Protein AF-A7AP77-F1 (afdb_monomer_lite)

Organism: Babesia bovis (NCBI:txid5865)

Foldseek 3Di:
DDDPPPPVVPPVVVVVVVVVCVVPPPDPPPDDDDPADDLVQLCVLLVHDLPDDLVSSVVSLVVQCVVQPVVVVHDPVSNVSSVNSNVVSVD

pLDDT: mean 82.83, std 16.06, range [51.34, 96.69]

Sequence (91 aa):
MPWPIVALACGTGVLLGRYMYRAVSKSKVLYGFEHKMSLSEACAILNVSATAPKDRIREHYKQLMMRNHPDNGGSTYLASKVNEAKDYLLK

InterPro domains:
  IPR001623 DnaJ domain [cd06257] (44-89)
  IPR036869 Chaperone J-domain superfamily [G3DSA:1.10.287.110] (29-91)
  IPR036869 Chaperone J-domain superfamily [SSF46565] (32-90)

Structure (mmCIF, N/CA/C/O backbone):
data_AF-A7AP77-F1
#
_entry.id   AF-A7AP77-F1
#
loop_
_atom_site.group_PDB
_atom_site.id
_atom_site.type_symbol
_atom_site.label_atom_id
_atom_site.label_alt_id
_atom_site.label_comp_id
_atom_site.label_asym_id
_atom_site.label_entity_id
_atom_site.label_seq_id
_atom_site.pdbx_PDB_ins_code
_atom_site.Cartn_x
_atom_site.Cartn_y
_atom_site.Cartn_z
_atom_site.occupancy
_atom_site.B_iso_or_equiv
_atom_site.auth_seq_id
_atom_site.auth_comp_id
_atom_site.auth_asym_id
_atom_site.auth_atom_id
_atom_site.pdbx_PDB_model_num
ATOM 1 N N . MET A 1 1 ? 3.171 65.089 11.536 1.00 54.72 1 MET A N 1
ATOM 2 C CA . MET A 1 1 ? 3.873 63.794 11.671 1.00 54.72 1 MET A CA 1
ATOM 3 C C . MET A 1 1 ? 2.912 62.666 11.298 1.00 5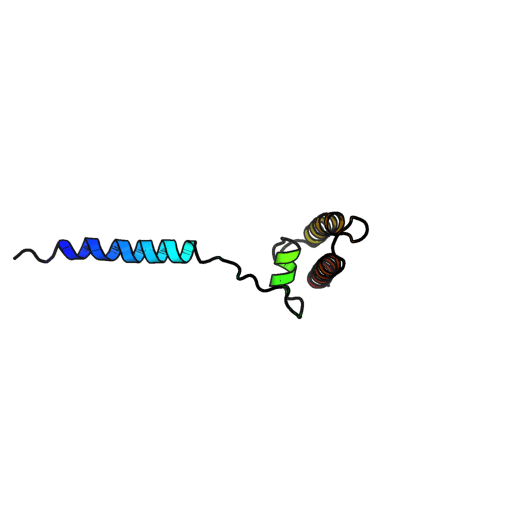4.72 1 MET A C 1
ATOM 5 O O . MET A 1 1 ? 2.017 62.405 12.091 1.00 54.72 1 MET A O 1
ATOM 9 N N . PRO A 1 2 ? 3.008 62.040 10.107 1.00 56.66 2 PRO A N 1
ATOM 10 C CA . PRO A 1 2 ? 2.082 60.987 9.697 1.00 56.66 2 PRO A CA 1
ATOM 11 C C . PRO A 1 2 ? 2.807 59.635 9.613 1.00 56.66 2 PRO A C 1
ATOM 13 O O . PRO A 1 2 ? 3.172 59.180 8.536 1.00 56.66 2 PRO A O 1
ATOM 16 N N . TRP A 1 3 ? 3.046 59.001 10.762 1.00 53.88 3 TRP A N 1
ATOM 17 C CA . TRP A 1 3 ? 3.620 57.649 10.839 1.00 53.88 3 TRP A CA 1
ATOM 18 C C . TRP A 1 3 ? 2.634 56.460 11.018 1.00 53.88 3 TRP A C 1
ATOM 20 O O . TRP A 1 3 ? 3.126 55.336 11.016 1.00 53.88 3 TRP A O 1
ATOM 30 N N . PRO A 1 4 ? 1.284 56.581 11.105 1.00 54.38 4 PRO A N 1
ATOM 31 C CA . PRO A 1 4 ? 0.453 55.396 11.374 1.00 54.38 4 PRO A CA 1
ATOM 32 C C . PRO A 1 4 ? -0.068 54.629 10.139 1.00 54.38 4 PRO A C 1
ATOM 34 O O . PRO A 1 4 ? -0.575 53.526 10.305 1.00 54.38 4 PRO A O 1
ATOM 37 N N . ILE A 1 5 ? 0.042 55.147 8.906 1.00 55.03 5 ILE A N 1
ATOM 38 C CA . ILE A 1 5 ? -0.619 54.522 7.732 1.00 55.03 5 ILE A CA 1
ATOM 39 C C . ILE A 1 5 ? 0.292 53.529 6.975 1.00 55.03 5 ILE A C 1
ATOM 41 O O . ILE A 1 5 ? -0.196 52.594 6.348 1.00 55.03 5 ILE A O 1
ATOM 45 N N . VAL A 1 6 ? 1.621 53.646 7.076 1.00 51.34 6 VAL A N 1
ATOM 46 C CA . VAL A 1 6 ? 2.557 52.842 6.255 1.00 51.34 6 VAL A CA 1
ATOM 47 C C . VAL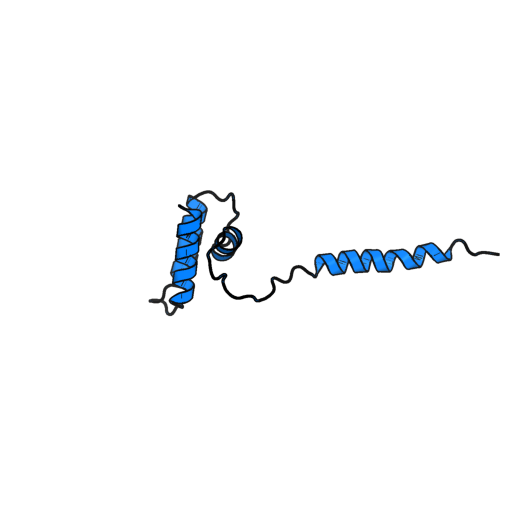 A 1 6 ? 2.782 51.414 6.799 1.00 51.34 6 VAL A C 1
ATOM 49 O O . VAL A 1 6 ? 3.166 50.520 6.049 1.00 51.34 6 VAL A O 1
ATOM 52 N N . ALA A 1 7 ? 2.479 51.134 8.072 1.00 51.53 7 ALA A N 1
ATOM 53 C CA . ALA A 1 7 ? 2.758 49.829 8.694 1.00 51.53 7 ALA A CA 1
ATOM 54 C C . ALA A 1 7 ? 1.837 48.679 8.224 1.00 51.53 7 ALA A C 1
ATOM 56 O O . ALA A 1 7 ? 2.193 47.507 8.344 1.00 51.53 7 ALA A O 1
ATOM 57 N N . LEU A 1 8 ? 0.665 48.994 7.664 1.00 53.88 8 LEU A N 1
ATOM 58 C CA . LEU A 1 8 ? -0.346 48.001 7.278 1.00 53.88 8 LEU A CA 1
ATOM 59 C C . LEU A 1 8 ? -0.030 47.301 5.940 1.00 53.88 8 LEU A C 1
ATOM 61 O O . LEU A 1 8 ? -0.551 46.221 5.671 1.00 53.88 8 LEU A O 1
ATOM 65 N N . ALA A 1 9 ? 0.868 47.868 5.128 1.00 52.88 9 ALA A N 1
ATOM 66 C CA . ALA A 1 9 ? 1.225 47.329 3.815 1.00 52.88 9 ALA A CA 1
ATOM 67 C C . ALA A 1 9 ? 2.340 46.261 3.855 1.00 52.88 9 ALA A C 1
ATOM 69 O O . ALA A 1 9 ? 2.438 45.450 2.939 1.00 52.88 9 ALA A O 1
ATOM 70 N N . CYS A 1 10 ? 3.155 46.201 4.914 1.00 55.91 10 CYS A N 1
ATOM 71 C CA . CYS A 1 10 ? 4.292 45.269 4.982 1.00 55.91 10 CYS A CA 1
ATOM 72 C C . CYS A 1 10 ? 3.923 43.874 5.528 1.00 55.91 10 CYS A C 1
ATOM 74 O O . CYS A 1 10 ? 4.615 42.896 5.247 1.00 55.91 10 CYS A O 1
ATOM 76 N N . GLY A 1 11 ? 2.838 43.751 6.303 1.00 55.19 11 GLY A N 1
ATOM 77 C CA . GLY A 1 11 ? 2.452 42.485 6.949 1.00 55.19 11 GLY A CA 1
ATOM 78 C C . GLY A 1 11 ? 1.746 41.481 6.028 1.00 55.19 11 GLY A C 1
ATOM 79 O O . GLY A 1 11 ? 1.824 40.270 6.243 1.00 55.19 11 GLY A O 1
ATOM 80 N N . THR A 1 12 ? 1.079 41.962 4.976 1.00 59.78 12 THR A N 1
ATOM 81 C CA . THR A 1 12 ? 0.263 41.132 4.072 1.00 59.78 12 THR A CA 1
ATOM 82 C C . THR A 1 12 ? 1.116 40.221 3.188 1.00 59.78 12 THR A C 1
ATOM 84 O O . THR A 1 12 ? 0.764 39.057 2.998 1.00 59.78 12 THR A O 1
ATOM 87 N N . GLY A 1 13 ? 2.280 40.696 2.729 1.00 61.34 13 GLY A N 1
ATOM 88 C CA . GLY A 1 13 ? 3.221 39.912 1.920 1.00 61.34 13 GLY A CA 1
ATOM 89 C C . GLY A 1 13 ? 3.811 38.705 2.659 1.00 61.34 13 GLY A C 1
ATOM 90 O O . GLY A 1 13 ? 3.972 37.639 2.069 1.00 61.34 13 GLY A O 1
ATOM 91 N N . VAL A 1 14 ? 4.054 38.819 3.970 1.00 68.38 14 VAL A N 1
ATOM 92 C CA . VAL A 1 14 ? 4.571 37.712 4.800 1.00 68.38 14 VAL A CA 1
ATOM 93 C C . VAL A 1 14 ? 3.495 36.656 5.059 1.00 68.38 14 VAL A C 1
ATOM 95 O O . VAL A 1 14 ? 3.784 35.458 5.051 1.00 68.38 14 VAL A O 1
ATOM 98 N N . LEU A 1 15 ? 2.244 37.079 5.265 1.00 69.00 15 LEU A N 1
ATOM 99 C CA . LEU A 1 15 ? 1.114 36.167 5.463 1.00 69.00 15 LEU A CA 1
ATOM 100 C C . LEU A 1 15 ? 0.766 35.411 4.179 1.00 69.00 15 LEU A C 1
ATOM 102 O O . LEU A 1 15 ? 0.594 34.193 4.227 1.00 69.00 15 LEU A O 1
ATOM 106 N N . LEU A 1 16 ? 0.742 36.103 3.037 1.00 74.00 16 LEU A N 1
ATOM 107 C CA . LEU A 1 16 ? 0.590 35.474 1.723 1.00 74.00 16 LEU A CA 1
ATOM 108 C C . LEU A 1 16 ? 1.769 34.551 1.414 1.00 74.00 16 LEU A C 1
ATOM 110 O O . LEU A 1 16 ? 1.547 33.415 1.010 1.00 74.00 16 LEU A O 1
ATOM 114 N N . GLY A 1 17 ? 3.002 34.976 1.697 1.00 75.12 17 GLY A N 1
ATOM 115 C CA . GLY A 1 17 ? 4.196 34.143 1.554 1.00 75.12 17 GLY A CA 1
ATOM 116 C C . GLY A 1 17 ? 4.131 32.866 2.396 1.00 75.12 17 GLY A C 1
ATOM 117 O O . GLY A 1 17 ? 4.384 31.783 1.877 1.00 75.12 17 GLY A O 1
ATOM 118 N N . ARG A 1 18 ? 3.706 32.947 3.667 1.00 71.00 18 ARG A N 1
ATOM 119 C CA . ARG A 1 18 ? 3.488 31.763 4.527 1.00 71.00 18 ARG A CA 1
ATOM 120 C C . ARG A 1 18 ? 2.336 30.888 4.044 1.00 71.00 18 ARG A C 1
ATOM 122 O O . ARG A 1 18 ? 2.457 29.666 4.108 1.00 71.00 18 ARG A O 1
ATOM 129 N N . TYR A 1 19 ? 1.237 31.478 3.580 1.00 73.12 19 TYR A N 1
ATOM 130 C CA . TYR A 1 19 ? 0.092 30.737 3.048 1.00 73.12 19 TYR A CA 1
ATOM 131 C C . TYR A 1 19 ? 0.470 29.972 1.773 1.00 73.12 19 TYR A C 1
ATOM 133 O O . TYR A 1 19 ? 0.223 28.770 1.680 1.00 73.12 19 TYR A O 1
ATOM 141 N N . MET A 1 20 ? 1.156 30.642 0.844 1.00 73.81 20 MET A N 1
ATOM 142 C CA . MET A 1 20 ? 1.650 30.068 -0.408 1.00 73.81 20 MET A CA 1
ATOM 143 C C . MET A 1 20 ? 2.731 29.014 -0.151 1.00 73.81 20 MET A C 1
ATOM 145 O O . MET A 1 20 ? 2.624 27.909 -0.674 1.00 73.81 20 MET A O 1
ATOM 149 N N . TYR A 1 21 ? 3.718 29.294 0.712 1.00 67.56 21 TYR A N 1
ATOM 150 C CA . TYR A 1 21 ? 4.759 28.327 1.081 1.00 67.56 21 TYR A CA 1
ATOM 151 C C . TYR A 1 21 ? 4.133 27.048 1.643 1.00 67.56 21 TYR A C 1
ATOM 153 O O . TYR A 1 21 ? 4.400 25.960 1.145 1.00 67.56 21 TYR A O 1
ATOM 161 N N . ARG A 1 22 ? 3.197 27.172 2.592 1.00 65.62 22 ARG A N 1
ATOM 162 C CA . ARG A 1 22 ? 2.517 26.019 3.199 1.00 65.62 22 ARG A CA 1
ATOM 163 C C . ARG A 1 22 ? 1.618 25.253 2.217 1.00 65.62 22 ARG A C 1
ATOM 165 O O . ARG A 1 22 ? 1.431 24.053 2.403 1.00 65.62 22 ARG A O 1
ATOM 172 N N . ALA A 1 23 ? 1.086 25.911 1.186 1.00 65.06 23 ALA A N 1
ATOM 173 C CA . ALA A 1 23 ? 0.351 25.255 0.103 1.00 65.06 23 ALA A CA 1
ATOM 174 C C . ALA A 1 23 ? 1.279 24.486 -0.861 1.00 65.06 23 ALA A C 1
ATOM 176 O O . ALA A 1 23 ? 0.890 23.438 -1.372 1.00 65.06 23 ALA A O 1
ATOM 177 N N . VAL A 1 24 ? 2.510 24.966 -1.066 1.00 64.50 24 VAL A N 1
ATOM 178 C CA . VAL A 1 24 ? 3.504 24.370 -1.976 1.00 64.50 24 VAL A CA 1
ATOM 179 C C . VAL A 1 24 ? 4.290 23.220 -1.324 1.00 64.50 24 VAL A C 1
ATOM 181 O O . VAL A 1 24 ? 4.654 22.267 -2.008 1.00 64.50 24 VAL A O 1
ATOM 184 N N . SER A 1 25 ? 4.522 23.232 -0.005 1.00 56.94 25 SER A N 1
ATOM 185 C CA . SER A 1 25 ? 5.416 22.267 0.674 1.00 56.94 25 SER A CA 1
ATOM 186 C C . SER A 1 25 ? 4.899 20.823 0.816 1.00 56.94 25 SER A C 1
ATOM 188 O O . SER A 1 25 ? 5.508 20.038 1.540 1.00 56.94 25 SER A O 1
ATOM 190 N N . LYS A 1 26 ? 3.813 20.414 0.147 1.00 56.94 26 LYS A N 1
ATOM 191 C CA . LYS A 1 26 ? 3.391 18.997 0.099 1.00 56.94 26 LYS A CA 1
ATOM 192 C C . LYS A 1 26 ? 4.148 18.218 -0.986 1.00 56.94 26 LYS A C 1
ATOM 194 O O . LYS A 1 26 ? 3.550 17.521 -1.799 1.00 56.94 26 LYS A O 1
ATOM 199 N N . SER A 1 27 ? 5.472 18.317 -1.002 1.00 56.44 27 SER A N 1
ATOM 200 C CA . SER A 1 27 ? 6.297 17.395 -1.782 1.00 56.44 27 SER A CA 1
ATOM 201 C C . SER A 1 27 ? 6.501 16.132 -0.947 1.00 56.44 27 SER A C 1
ATOM 203 O O . SER A 1 27 ? 7.135 16.186 0.107 1.00 56.44 27 SER A O 1
ATOM 205 N N . LYS A 1 28 ? 5.932 14.996 -1.376 1.00 62.19 28 LYS A N 1
ATOM 206 C CA . LYS A 1 28 ? 6.373 13.691 -0.869 1.00 62.19 28 LYS A CA 1
ATOM 207 C C . LYS A 1 28 ? 7.826 13.552 -1.303 1.00 62.19 28 LYS A C 1
ATOM 209 O O . LYS A 1 28 ? 8.095 13.323 -2.478 1.00 62.19 28 LYS A O 1
ATOM 214 N N . VAL A 1 29 ? 8.746 13.756 -0.368 1.00 57.12 29 VAL A N 1
ATOM 215 C CA . VAL A 1 29 ? 10.166 13.502 -0.596 1.00 57.12 29 VAL A CA 1
ATOM 216 C C . VAL A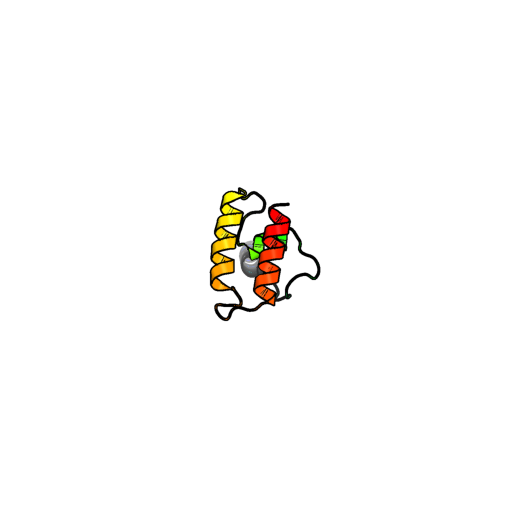 1 29 ? 10.299 12.083 -1.152 1.00 57.12 29 VAL A C 1
ATOM 218 O O . VAL A 1 29 ? 9.669 11.162 -0.633 1.00 57.12 29 VAL A O 1
ATOM 221 N N . LEU A 1 30 ? 11.063 11.940 -2.238 1.00 64.31 30 LEU A N 1
ATOM 222 C CA . LEU A 1 30 ? 11.335 10.694 -2.962 1.00 64.31 30 LEU A CA 1
ATOM 223 C C . LEU A 1 30 ? 12.191 9.742 -2.111 1.00 64.31 30 LEU A C 1
ATOM 225 O O . LEU A 1 30 ? 13.323 9.420 -2.458 1.00 64.31 30 LEU A O 1
ATOM 229 N N . TYR A 1 31 ? 11.679 9.316 -0.964 1.00 69.12 31 TYR A N 1
ATOM 230 C CA . TYR A 1 31 ? 12.187 8.129 -0.300 1.00 69.12 31 TYR A CA 1
ATOM 231 C C . TYR A 1 31 ? 11.551 6.917 -0.989 1.00 69.12 31 TYR A C 1
ATOM 233 O O . TYR A 1 31 ? 10.385 6.962 -1.387 1.00 69.12 31 TYR A O 1
ATOM 241 N N . GLY A 1 32 ? 12.344 5.865 -1.210 1.00 83.06 32 GLY A N 1
ATOM 242 C CA . GLY A 1 32 ? 11.844 4.590 -1.723 1.00 83.06 32 GLY A CA 1
ATOM 243 C C . GLY A 1 32 ? 10.839 3.944 -0.764 1.00 83.06 32 GLY A C 1
ATOM 244 O O . GLY A 1 32 ? 10.399 4.553 0.209 1.00 83.06 32 GLY A O 1
ATOM 245 N N . PHE A 1 33 ? 10.484 2.690 -1.026 1.00 88.44 33 PHE A N 1
ATOM 246 C CA . PHE A 1 33 ? 9.610 1.950 -0.119 1.00 88.44 33 PHE A CA 1
ATOM 247 C C . PHE A 1 33 ? 10.216 1.830 1.283 1.00 88.44 33 PHE A C 1
ATOM 249 O O . PHE A 1 33 ? 11.435 1.700 1.443 1.00 88.44 33 PHE A O 1
ATOM 256 N N . GLU A 1 34 ? 9.356 1.839 2.297 1.00 89.12 34 GLU A N 1
ATOM 257 C CA . GLU A 1 34 ? 9.773 1.593 3.670 1.00 89.12 34 GLU A CA 1
ATOM 258 C C . GLU A 1 34 ? 10.257 0.143 3.808 1.00 89.12 34 GLU A C 1
ATOM 260 O O . GLU A 1 34 ? 9.752 -0.789 3.169 1.00 89.12 34 GLU A O 1
ATOM 265 N N . HIS A 1 35 ? 11.256 -0.058 4.674 1.00 88.25 35 HIS A N 1
ATOM 266 C CA . HIS A 1 35 ? 11.809 -1.387 4.944 1.00 88.25 35 HIS A CA 1
ATOM 267 C C . HIS A 1 35 ? 10.766 -2.328 5.566 1.00 88.25 35 HIS A C 1
ATOM 269 O O . HIS A 1 35 ? 10.799 -3.535 5.347 1.00 88.25 35 HIS A O 1
ATOM 275 N N . LYS A 1 36 ? 9.821 -1.768 6.329 1.00 91.38 36 LYS A N 1
ATOM 276 C CA . LYS A 1 36 ? 8.702 -2.487 6.934 1.00 91.38 36 LYS A CA 1
ATOM 277 C C . LYS A 1 36 ? 7.402 -1.815 6.514 1.00 91.38 36 LYS A C 1
ATOM 279 O O . LYS A 1 36 ? 7.240 -0.629 6.770 1.00 91.38 36 LYS A O 1
ATOM 284 N N . MET A 1 37 ? 6.476 -2.592 5.951 1.00 93.19 37 MET A N 1
ATOM 285 C CA . MET A 1 37 ? 5.173 -2.087 5.515 1.00 93.19 37 MET A CA 1
ATOM 286 C C . MET A 1 37 ? 4.420 -1.423 6.677 1.00 93.19 37 MET A C 1
ATOM 288 O O . MET A 1 37 ? 4.165 -2.054 7.712 1.00 93.19 37 MET A O 1
ATOM 292 N N . SER A 1 38 ? 4.064 -0.153 6.494 1.00 94.81 38 SER A N 1
ATOM 293 C CA . SER A 1 38 ? 3.268 0.637 7.436 1.00 94.81 38 SER A CA 1
ATOM 294 C C . SER A 1 38 ? 1.865 0.902 6.892 1.00 94.81 38 SER A C 1
ATOM 296 O O . SER A 1 38 ? 1.612 0.804 5.693 1.00 94.81 38 SER A O 1
ATOM 298 N N . LEU A 1 39 ? 0.926 1.273 7.770 1.00 93.69 39 LEU A N 1
ATOM 299 C CA . LEU A 1 39 ? -0.446 1.597 7.362 1.00 93.69 39 LEU A CA 1
ATOM 300 C C . LEU A 1 39 ? -0.486 2.736 6.334 1.00 93.69 39 LEU A C 1
ATOM 302 O O . LEU A 1 39 ? -1.239 2.666 5.365 1.00 93.69 39 LEU A O 1
ATOM 306 N N . SER A 1 40 ? 0.337 3.768 6.541 1.00 92.75 40 SER A N 1
ATOM 307 C CA . SER A 1 40 ? 0.445 4.914 5.633 1.00 92.75 40 SER A CA 1
ATOM 308 C C . SER A 1 40 ? 0.965 4.485 4.261 1.00 92.75 40 SER A C 1
ATOM 310 O O . SER A 1 40 ? 0.377 4.850 3.240 1.00 92.75 40 SER A O 1
ATOM 312 N N . GLU A 1 41 ? 2.020 3.662 4.235 1.00 93.25 41 GLU A N 1
ATOM 313 C CA . GLU A 1 41 ? 2.589 3.128 2.999 1.00 93.25 41 GLU A CA 1
ATOM 314 C C . GLU A 1 41 ? 1.584 2.230 2.264 1.00 93.25 41 GLU A C 1
ATOM 316 O O . GLU A 1 41 ? 1.330 2.444 1.080 1.00 93.25 41 GLU A O 1
ATOM 321 N N . ALA A 1 42 ? 0.931 1.294 2.956 1.00 95.44 42 ALA A N 1
ATOM 322 C CA . ALA A 1 42 ? -0.038 0.385 2.347 1.00 95.44 42 ALA A CA 1
ATOM 323 C C . ALA A 1 42 ? -1.235 1.133 1.731 1.00 95.44 42 ALA A C 1
ATOM 325 O O . ALA A 1 42 ? -1.652 0.841 0.605 1.00 95.44 42 ALA A O 1
ATOM 326 N N . CYS A 1 43 ? -1.749 2.147 2.436 1.00 95.06 43 CYS A N 1
ATOM 327 C CA . CYS A 1 43 ? -2.807 3.023 1.927 1.00 95.06 43 CYS A CA 1
ATOM 328 C C . CYS A 1 43 ? -2.340 3.822 0.703 1.00 95.06 43 CYS A C 1
ATOM 330 O O . CYS A 1 43 ? -3.087 3.964 -0.268 1.00 95.06 43 CYS A O 1
ATOM 332 N N . ALA A 1 44 ? -1.098 4.315 0.724 1.00 93.19 44 ALA A N 1
ATOM 333 C CA . ALA A 1 44 ? -0.509 5.046 -0.391 1.00 93.19 44 ALA A CA 1
ATOM 334 C C . ALA A 1 44 ? -0.264 4.157 -1.622 1.00 93.19 44 ALA A C 1
ATOM 336 O O . ALA A 1 44 ? -0.516 4.614 -2.735 1.00 93.19 44 ALA A O 1
ATOM 337 N N . ILE A 1 45 ? 0.177 2.907 -1.438 1.00 93.94 45 ILE A N 1
ATOM 338 C CA . ILE A 1 45 ? 0.419 1.944 -2.525 1.00 93.94 45 ILE A CA 1
ATOM 339 C C . ILE A 1 45 ? -0.893 1.555 -3.207 1.00 93.94 45 ILE A C 1
ATOM 341 O O . ILE A 1 45 ? -0.981 1.606 -4.432 1.00 93.94 45 ILE A O 1
ATOM 345 N N . LEU A 1 46 ? -1.923 1.185 -2.436 1.00 95.25 46 LEU A N 1
ATOM 346 C CA . LEU A 1 46 ? -3.217 0.775 -2.997 1.00 95.25 46 LEU A CA 1
ATOM 347 C C . LEU A 1 46 ? -4.119 1.954 -3.390 1.00 95.25 46 LEU A C 1
ATOM 349 O O . LEU A 1 46 ? -5.177 1.742 -3.981 1.00 95.25 46 LEU A O 1
ATOM 353 N N . ASN A 1 47 ? -3.700 3.187 -3.098 1.00 94.50 47 ASN A N 1
ATOM 354 C CA . ASN A 1 47 ? -4.475 4.408 -3.305 1.00 94.50 47 ASN A CA 1
ATOM 355 C C . ASN A 1 47 ? -5.863 4.344 -2.636 1.00 94.50 47 ASN A C 1
ATOM 357 O O . ASN A 1 47 ? -6.893 4.640 -3.245 1.00 94.50 47 ASN A O 1
ATOM 361 N N . VAL A 1 48 ? -5.883 3.926 -1.369 1.00 95.69 48 VAL A N 1
ATOM 362 C CA . VAL A 1 48 ? -7.096 3.793 -0.551 1.00 95.69 48 VAL A CA 1
ATOM 363 C C . VAL A 1 48 ? -6.972 4.592 0.744 1.00 95.69 48 VAL A C 1
ATOM 365 O O . VAL A 1 48 ? -5.878 4.883 1.218 1.00 95.69 48 VAL A O 1
ATOM 368 N N . SER A 1 49 ? -8.114 4.953 1.332 1.00 93.75 49 SER A N 1
ATOM 369 C CA . SER A 1 49 ? -8.158 5.521 2.684 1.00 93.75 49 SER A CA 1
ATOM 370 C C . SER A 1 49 ? -7.896 4.435 3.731 1.00 93.75 49 SER A C 1
ATOM 372 O O . SER A 1 49 ? -8.295 3.288 3.536 1.00 93.75 49 SER A O 1
ATOM 374 N N . ALA A 1 50 ? -7.347 4.817 4.886 1.00 90.69 50 ALA A N 1
ATOM 375 C CA . ALA A 1 50 ? -7.202 3.947 6.058 1.00 90.69 50 ALA A CA 1
ATOM 376 C C . ALA A 1 50 ? -8.536 3.347 6.546 1.00 90.69 50 ALA A C 1
ATOM 378 O O . ALA A 1 50 ? -8.555 2.313 7.201 1.00 90.69 50 ALA A O 1
ATOM 379 N N . THR A 1 51 ? -9.653 3.999 6.219 1.00 92.75 51 THR A N 1
ATOM 380 C CA . THR A 1 51 ? -11.017 3.579 6.573 1.00 92.75 51 THR A CA 1
ATOM 381 C C . THR A 1 51 ? -11.761 2.898 5.422 1.00 92.75 51 THR A C 1
ATOM 383 O O . THR A 1 51 ? -12.976 2.716 5.494 1.00 92.75 51 THR A O 1
ATOM 386 N N . ALA A 1 52 ? -11.074 2.569 4.324 1.00 93.88 52 ALA A N 1
ATOM 387 C CA . ALA A 1 52 ? -11.717 1.980 3.157 1.00 93.88 52 ALA A CA 1
ATOM 388 C C . ALA A 1 52 ? -12.303 0.585 3.466 1.00 93.88 52 ALA A C 1
ATOM 390 O O . ALA A 1 52 ? -11.677 -0.205 4.175 1.00 93.88 52 ALA A O 1
ATOM 391 N N . PRO A 1 53 ? -13.478 0.242 2.903 1.00 95.38 53 PRO A N 1
ATOM 392 C CA . PRO A 1 53 ? -14.044 -1.093 3.057 1.00 95.38 53 PRO A CA 1
ATOM 393 C C . PRO A 1 53 ? -13.172 -2.143 2.354 1.00 95.38 53 PRO A C 1
ATOM 395 O O . PRO A 1 53 ? -12.544 -1.867 1.326 1.00 95.38 53 PRO A O 1
ATOM 398 N N . LYS A 1 54 ? -13.191 -3.379 2.872 1.00 95.25 54 LYS A N 1
ATOM 399 C CA . LYS A 1 54 ? -12.382 -4.503 2.361 1.00 95.25 54 LYS A CA 1
ATOM 400 C C . LYS A 1 54 ? -12.580 -4.756 0.861 1.00 95.25 54 LYS A C 1
ATOM 402 O O . LYS A 1 54 ? -11.628 -5.118 0.175 1.00 95.25 54 LYS A O 1
ATOM 407 N N . ASP A 1 55 ? -13.777 -4.523 0.332 1.00 95.81 55 ASP A N 1
ATOM 408 C CA . ASP A 1 55 ? -14.068 -4.739 -1.090 1.00 95.81 55 ASP A CA 1
ATOM 409 C C . ASP A 1 55 ? -13.363 -3.730 -1.993 1.00 95.81 55 ASP A C 1
ATOM 411 O O . ASP A 1 55 ? -12.770 -4.121 -2.999 1.00 95.81 55 ASP A O 1
ATOM 415 N N . ARG A 1 56 ? -13.303 -2.458 -1.575 1.00 95.62 56 ARG A N 1
ATOM 416 C CA . ARG A 1 56 ? -12.538 -1.425 -2.284 1.00 95.62 56 ARG A CA 1
ATOM 417 C C . ARG A 1 56 ? -11.046 -1.765 -2.291 1.00 95.62 56 ARG A C 1
ATOM 419 O O . ARG A 1 56 ? -10.388 -1.614 -3.315 1.00 95.62 56 A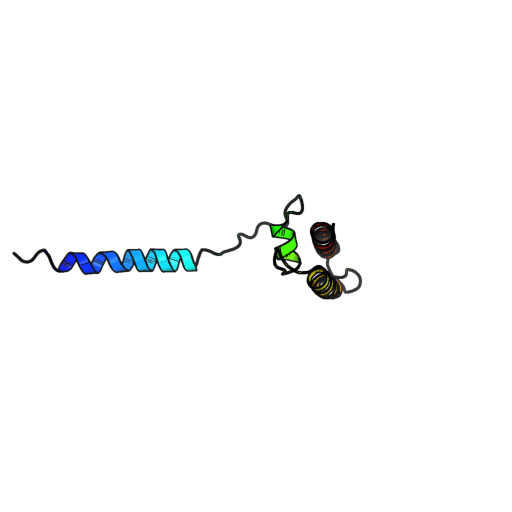RG A O 1
ATOM 426 N N . ILE A 1 57 ? -10.514 -2.279 -1.180 1.00 95.88 57 ILE A N 1
ATOM 427 C CA . ILE A 1 57 ? -9.109 -2.710 -1.098 1.00 95.88 57 ILE A CA 1
ATOM 428 C C . ILE A 1 57 ? -8.829 -3.826 -2.116 1.00 95.88 57 ILE A C 1
ATOM 430 O O . ILE A 1 57 ? -7.847 -3.755 -2.857 1.00 95.88 57 ILE A O 1
ATOM 434 N N . ARG A 1 58 ? -9.709 -4.833 -2.207 1.00 96.25 58 ARG A N 1
ATOM 435 C CA . ARG A 1 58 ? -9.569 -5.938 -3.174 1.00 96.25 58 ARG A CA 1
ATOM 436 C C . ARG A 1 58 ? -9.675 -5.469 -4.621 1.00 96.25 58 ARG A C 1
ATOM 438 O O . ARG A 1 58 ? -8.947 -5.977 -5.471 1.00 96.25 58 ARG A O 1
ATOM 445 N N . GLU A 1 59 ? -10.573 -4.535 -4.908 1.00 96.62 59 GLU A N 1
ATOM 446 C C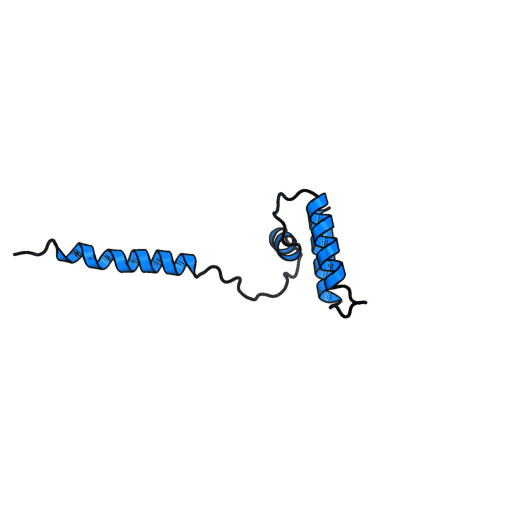A . GLU A 1 59 ? -10.744 -3.970 -6.246 1.00 96.62 59 GLU A CA 1
ATOM 447 C C . GLU A 1 59 ? -9.485 -3.225 -6.705 1.00 96.62 59 GLU A C 1
ATOM 449 O O . GLU A 1 59 ? -8.917 -3.554 -7.750 1.00 96.62 59 GLU A O 1
ATOM 454 N N . HIS A 1 60 ? -8.996 -2.288 -5.889 1.00 96.62 60 HIS A N 1
ATOM 455 C CA . HIS A 1 60 ? -7.779 -1.532 -6.187 1.00 96.62 60 HIS A CA 1
ATOM 456 C C . HIS A 1 60 ? -6.552 -2.444 -6.305 1.00 96.62 60 HIS A C 1
ATOM 458 O O . HIS A 1 60 ? -5.745 -2.276 -7.222 1.00 96.62 60 HIS A O 1
ATOM 464 N N . TYR A 1 61 ? -6.444 -3.455 -5.437 1.00 96.69 61 TYR A N 1
ATOM 465 C CA . TYR A 1 61 ? -5.403 -4.476 -5.532 1.00 96.69 61 TYR A CA 1
ATOM 466 C C . TYR A 1 61 ? -5.423 -5.196 -6.886 1.00 96.69 61 TYR A C 1
ATOM 468 O O . TYR A 1 61 ? -4.388 -5.273 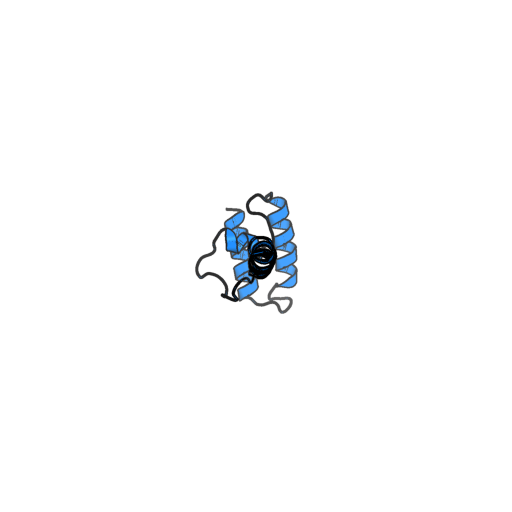-7.544 1.00 96.69 61 TYR A O 1
ATOM 476 N N . LYS A 1 62 ? -6.587 -5.681 -7.340 1.00 96.38 62 LYS A N 1
ATOM 477 C CA . LYS A 1 62 ? -6.706 -6.373 -8.636 1.00 96.38 62 LYS A CA 1
ATOM 478 C C . LYS A 1 62 ? -6.270 -5.473 -9.791 1.00 96.38 62 LYS A C 1
ATOM 480 O O . LYS A 1 62 ? -5.498 -5.903 -10.643 1.00 96.38 62 LYS A O 1
ATOM 485 N N . GLN A 1 63 ? -6.722 -4.219 -9.800 1.00 95.38 63 GLN A N 1
ATOM 486 C CA . GLN A 1 63 ? -6.368 -3.257 -10.847 1.00 95.38 63 GLN A CA 1
ATOM 487 C C . GLN A 1 63 ? -4.862 -2.957 -10.878 1.00 95.38 63 GLN A C 1
ATOM 489 O O . GLN A 1 63 ? -4.270 -2.882 -11.956 1.00 95.38 63 GLN A O 1
ATOM 494 N N . LEU A 1 64 ? -4.233 -2.790 -9.711 1.00 95.12 64 LEU A N 1
ATOM 495 C CA . LEU A 1 64 ? -2.794 -2.542 -9.608 1.00 95.12 64 LEU A CA 1
ATOM 496 C C . LEU A 1 64 ? -1.972 -3.775 -9.965 1.00 95.12 64 LEU A C 1
ATOM 498 O O . LEU A 1 64 ? -0.979 -3.646 -10.679 1.00 95.12 64 LEU A O 1
ATOM 502 N N . MET A 1 65 ? -2.387 -4.956 -9.511 1.00 95.31 65 MET A N 1
ATOM 503 C CA . MET A 1 65 ? -1.677 -6.195 -9.795 1.00 95.31 65 MET A CA 1
ATOM 504 C C . MET A 1 65 ? -1.732 -6.533 -11.283 1.00 95.31 65 MET A C 1
ATOM 506 O O . MET A 1 65 ? -0.697 -6.847 -11.847 1.00 95.31 65 MET A O 1
ATOM 510 N N . MET A 1 66 ? -2.878 -6.379 -11.959 1.00 94.44 66 MET A N 1
ATOM 511 C CA . MET A 1 66 ? -2.952 -6.633 -13.407 1.00 94.44 66 MET A CA 1
ATOM 512 C C . MET A 1 66 ? -1.972 -5.773 -14.213 1.00 94.44 66 MET A C 1
ATOM 514 O O . MET A 1 66 ? -1.389 -6.251 -15.183 1.00 94.44 66 MET A O 1
ATOM 518 N N . ARG A 1 67 ? -1.759 -4.517 -13.802 1.00 91.81 67 ARG A N 1
ATOM 519 C CA . ARG A 1 67 ? -0.818 -3.605 -14.470 1.00 91.81 67 ARG A CA 1
ATOM 520 C C . ARG A 1 67 ? 0.642 -3.899 -14.138 1.00 91.81 67 ARG A C 1
ATOM 522 O O . ARG A 1 67 ? 1.500 -3.685 -14.981 1.00 91.81 67 ARG A O 1
ATOM 529 N N . ASN A 1 68 ? 0.919 -4.351 -12.917 1.00 93.94 68 ASN A N 1
ATOM 530 C CA . ASN A 1 68 ? 2.282 -4.552 -12.418 1.00 93.94 68 ASN A CA 1
ATOM 531 C C . ASN A 1 68 ? 2.706 -6.027 -12.388 1.00 93.94 68 ASN A C 1
ATOM 533 O O . ASN A 1 68 ? 3.778 -6.332 -11.868 1.00 93.94 68 ASN A O 1
ATOM 537 N N . HIS A 1 69 ? 1.884 -6.939 -12.913 1.00 93.62 69 HIS A N 1
ATOM 538 C CA . HIS A 1 69 ? 2.165 -8.368 -12.877 1.00 93.62 69 HIS A CA 1
ATOM 539 C C . HIS A 1 69 ? 3.469 -8.676 -13.629 1.00 93.62 69 HIS A C 1
ATOM 541 O O . HIS A 1 69 ? 3.639 -8.176 -14.746 1.00 93.62 69 HIS A O 1
ATOM 547 N N . PRO A 1 70 ? 4.373 -9.508 -13.077 1.00 94.19 70 PRO A N 1
ATOM 548 C CA . PRO A 1 70 ? 5.633 -9.849 -13.737 1.00 94.19 70 PRO A CA 1
ATOM 549 C C . PRO A 1 70 ? 5.433 -10.495 -15.113 1.00 94.19 70 PRO A C 1
ATOM 551 O O . PRO A 1 70 ? 6.145 -10.149 -16.051 1.00 94.19 70 PRO A O 1
ATOM 554 N N . ASP A 1 71 ? 4.405 -11.331 -15.275 1.00 94.69 71 ASP A N 1
ATOM 555 C CA . ASP A 1 71 ? 4.084 -11.959 -16.570 1.00 94.69 71 ASP A CA 1
ATOM 556 C C . ASP A 1 71 ? 3.659 -10.943 -17.643 1.00 94.69 71 ASP A C 1
ATOM 558 O O . ASP A 1 71 ? 3.796 -11.205 -18.833 1.00 94.69 71 ASP A O 1
ATOM 562 N N . ASN A 1 72 ? 3.197 -9.758 -17.231 1.00 92.62 72 ASN A N 1
ATOM 563 C CA . ASN A 1 72 ? 2.856 -8.655 -18.131 1.00 92.62 72 ASN A CA 1
ATOM 564 C C . ASN A 1 72 ? 4.043 -7.693 -18.346 1.00 92.62 72 ASN A C 1
ATOM 566 O O . ASN A 1 72 ? 3.854 -6.579 -18.833 1.00 92.62 72 ASN A O 1
ATOM 570 N N . GLY A 1 73 ? 5.259 -8.089 -17.951 1.00 90.12 73 GLY A N 1
ATOM 571 C CA . GLY A 1 73 ? 6.458 -7.245 -17.996 1.00 90.12 73 GLY A CA 1
ATOM 572 C C . GLY A 1 73 ? 6.588 -6.272 -16.819 1.00 90.12 73 GLY A C 1
ATOM 573 O O . GLY A 1 73 ? 7.396 -5.345 -16.872 1.00 90.12 73 GLY A O 1
ATOM 574 N N . GLY A 1 74 ? 5.797 -6.453 -15.759 1.00 92.69 74 GLY A N 1
ATOM 575 C CA . GLY A 1 74 ? 5.897 -5.671 -14.531 1.00 92.69 74 GLY A CA 1
ATOM 576 C C . GLY A 1 74 ? 7.103 -6.051 -13.666 1.00 92.69 74 GLY A C 1
ATOM 577 O O . GLY A 1 74 ? 7.723 -7.101 -13.821 1.00 92.69 74 GLY A O 1
ATOM 578 N N . SER A 1 75 ? 7.448 -5.190 -12.708 1.00 93.75 75 SER A N 1
ATOM 579 C CA . SER A 1 75 ? 8.529 -5.484 -11.762 1.00 93.75 75 SER A CA 1
ATOM 580 C C . SER A 1 75 ? 8.059 -6.461 -10.684 1.00 93.75 75 SER A C 1
ATOM 582 O O . SER A 1 75 ? 7.080 -6.199 -9.981 1.00 93.75 75 SER A O 1
ATOM 584 N N . THR A 1 76 ? 8.816 -7.542 -10.482 1.00 94.44 76 THR A N 1
ATOM 585 C CA . THR A 1 76 ? 8.603 -8.507 -9.388 1.00 94.44 76 THR A CA 1
ATOM 586 C C . THR A 1 76 ? 8.593 -7.826 -8.021 1.00 94.44 76 THR A C 1
ATOM 588 O O . THR A 1 76 ? 7.763 -8.140 -7.169 1.00 94.44 76 THR A O 1
ATOM 591 N N . TYR A 1 77 ? 9.472 -6.843 -7.826 1.00 93.75 77 TYR A N 1
ATOM 592 C CA . TYR A 1 77 ? 9.561 -6.088 -6.584 1.00 93.75 77 TYR A CA 1
ATOM 593 C C . TYR A 1 77 ? 8.319 -5.219 -6.347 1.00 93.75 77 TYR A C 1
ATOM 595 O O . TYR A 1 77 ? 7.762 -5.227 -5.250 1.00 93.75 77 TYR A O 1
ATOM 603 N N . LEU A 1 78 ? 7.819 -4.534 -7.382 1.00 93.12 78 LEU A N 1
ATOM 604 C CA . LEU A 1 78 ? 6.586 -3.746 -7.272 1.00 93.12 78 LEU A CA 1
ATOM 605 C C . LEU A 1 78 ? 5.376 -4.636 -6.982 1.00 93.12 78 LEU A C 1
ATOM 607 O O . LEU A 1 78 ? 4.578 -4.315 -6.101 1.00 93.12 78 LEU A O 1
ATOM 611 N N . ALA A 1 79 ? 5.263 -5.775 -7.667 1.00 95.56 79 ALA A N 1
ATOM 612 C CA . ALA A 1 79 ? 4.214 -6.752 -7.397 1.00 95.56 79 ALA A CA 1
ATOM 613 C C . ALA A 1 79 ? 4.277 -7.260 -5.943 1.00 95.56 79 ALA A C 1
ATOM 615 O O . ALA A 1 79 ? 3.244 -7.338 -5.274 1.00 95.56 79 ALA A O 1
ATOM 616 N N . SER A 1 80 ? 5.480 -7.521 -5.416 1.00 95.19 80 SER A N 1
ATOM 617 C CA . SER A 1 80 ? 5.683 -7.893 -4.009 1.00 95.19 80 SER A CA 1
ATOM 618 C C . SER A 1 80 ? 5.181 -6.813 -3.049 1.00 95.19 80 SER A C 1
ATOM 620 O O . SER A 1 80 ? 4.404 -7.113 -2.145 1.00 95.19 80 SER A O 1
ATOM 622 N N . LYS A 1 81 ? 5.537 -5.541 -3.274 1.00 95.38 81 LYS A N 1
ATOM 623 C CA . LYS A 1 81 ? 5.086 -4.424 -2.422 1.00 95.38 81 LYS A CA 1
ATOM 624 C C . LYS A 1 81 ? 3.566 -4.224 -2.467 1.00 95.38 81 LYS A C 1
ATOM 626 O O . LYS A 1 81 ? 2.956 -3.923 -1.443 1.00 95.38 81 LYS A O 1
ATOM 631 N N . VAL A 1 82 ? 2.934 -4.434 -3.624 1.00 96.00 82 VAL A N 1
ATOM 632 C CA . VAL A 1 82 ? 1.465 -4.401 -3.759 1.00 96.00 82 VAL A CA 1
ATOM 633 C C . VAL A 1 82 ? 0.807 -5.557 -2.993 1.00 96.00 82 VAL A C 1
ATOM 635 O O . VAL A 1 82 ? -0.231 -5.359 -2.356 1.00 96.00 82 VAL A O 1
ATOM 638 N N . ASN A 1 83 ? 1.409 -6.750 -3.009 1.00 95.81 83 ASN A N 1
ATOM 639 C CA . ASN A 1 83 ? 0.945 -7.890 -2.213 1.00 95.81 83 ASN A CA 1
ATOM 640 C C . ASN A 1 83 ? 1.075 -7.629 -0.709 1.00 95.81 83 ASN A C 1
ATOM 642 O O . ASN A 1 83 ? 0.086 -7.788 0.005 1.00 95.81 83 ASN A O 1
ATOM 646 N N . GLU A 1 84 ? 2.234 -7.146 -0.253 1.00 95.88 84 GLU A N 1
ATOM 647 C CA . GLU A 1 84 ? 2.461 -6.761 1.146 1.00 95.88 84 GLU A CA 1
ATOM 648 C C . GLU A 1 84 ? 1.424 -5.737 1.629 1.00 95.88 84 GLU A C 1
ATOM 650 O O . GLU A 1 84 ? 0.889 -5.871 2.728 1.00 95.88 84 GLU A O 1
ATOM 655 N N . ALA A 1 85 ? 1.095 -4.734 0.807 1.00 96.44 85 ALA A N 1
ATOM 656 C CA . ALA A 1 85 ? 0.118 -3.707 1.162 1.00 96.44 85 ALA A CA 1
ATOM 657 C C . ALA A 1 85 ? -1.294 -4.292 1.332 1.00 96.44 85 ALA A C 1
ATOM 659 O O . ALA A 1 85 ? -2.006 -3.957 2.282 1.00 96.44 85 ALA A O 1
ATOM 660 N N . LYS A 1 86 ? -1.694 -5.199 0.430 1.00 96.12 86 LYS A N 1
ATOM 661 C CA . LYS A 1 86 ? -2.972 -5.918 0.516 1.00 96.12 86 LYS A CA 1
ATOM 662 C C . LYS A 1 86 ? -3.019 -6.797 1.766 1.00 96.12 86 LYS A C 1
ATOM 664 O O . LYS A 1 86 ? -4.011 -6.751 2.490 1.00 96.12 86 LYS A O 1
ATOM 669 N N . ASP A 1 87 ? -1.966 -7.567 2.023 1.00 95.81 87 ASP A N 1
ATOM 670 C CA . ASP A 1 87 ? -1.894 -8.458 3.182 1.00 95.81 87 ASP A CA 1
ATOM 671 C C . ASP A 1 87 ? -1.907 -7.665 4.496 1.00 95.81 87 ASP A C 1
ATOM 673 O O . ASP A 1 87 ? -2.563 -8.078 5.445 1.00 95.81 87 ASP A O 1
ATOM 677 N N . TYR A 1 88 ? -1.270 -6.490 4.543 1.00 95.69 88 TYR A N 1
ATOM 678 C CA . TYR A 1 88 ? -1.290 -5.612 5.715 1.00 95.69 88 TYR A CA 1
ATOM 679 C C . TYR A 1 88 ? -2.693 -5.072 6.030 1.00 95.69 88 TYR A C 1
ATOM 681 O O . TYR A 1 88 ? -3.100 -5.051 7.190 1.00 95.69 88 TYR A O 1
ATOM 689 N N . LEU A 1 89 ? -3.440 -4.632 5.011 1.00 94.06 89 LEU A N 1
ATOM 690 C CA . LEU A 1 89 ? -4.752 -3.995 5.193 1.00 94.06 89 LEU A CA 1
ATOM 691 C C . LEU A 1 89 ? -5.913 -4.989 5.339 1.00 94.06 89 LEU A C 1
ATOM 693 O O . LEU A 1 89 ? -6.971 -4.618 5.846 1.00 94.06 89 LEU A O 1
ATOM 697 N N . LEU A 1 90 ? -5.748 -6.227 4.866 1.00 92.31 90 LEU A N 1
ATOM 698 C CA . LEU A 1 90 ? -6.775 -7.272 4.947 1.00 92.31 90 LEU A CA 1
ATOM 699 C C . LEU A 1 90 ? -6.521 -8.315 6.039 1.00 92.31 90 LEU A C 1
ATOM 701 O O . LEU A 1 90 ? -7.350 -9.223 6.165 1.00 92.31 90 LEU A O 1
ATOM 705 N N . LYS A 1 91 ? -5.421 -8.182 6.792 1.00 84.69 91 LYS A N 1
ATOM 706 C CA . LYS A 1 91 ? -5.134 -9.010 7.966 1.00 84.69 91 LYS A CA 1
ATOM 707 C C . LYS A 1 91 ? -6.263 -8.972 8.999 1.00 84.69 91 LYS A C 1
ATOM 709 O O . LYS A 1 91 ? -7.013 -7.968 9.059 1.00 84.69 91 LYS A O 1
#

Secondary structure (DSSP, 8-state):
---SSGGGTTHHHHHHHHHHHHHH----------SS--HHHHHHHHT--TT--HHHHHHHHHHHHHHH-GGGT--HHHHHHHHHHHHHHH-

Radius of gyration: 22.65 Å; chains: 1; bounding box: 26×76×30 Å